Protein AF-J0ZR37-F1 (afdb_monomer)

Sequence (162 aa):
MAHTTKQKLYTYPMRGLSIIAIFLIVAPPIQTIIATYLTHQWVGGSNALIEFFDVYSNVAWPRILPGYSYYMPSVFLSGIVCSLGPSRGSGLTLTSAIIRTILVSFCVEFFYIWLSQPYMKTINAHNYLESLSFYLVQWIFAAFICWFVAKKFGLNQKIKVS

Mean predicted aligned error: 9.25 Å

Organism: NCBI:txid1094558

Solvent-accessible surface area (backbone atoms only — not comparable to full-atom values): 9161 Å² total; per-residue (Å²): 134,84,81,78,72,78,71,76,90,57,57,89,68,54,45,41,53,51,54,46,50,43,41,60,68,49,28,22,45,45,36,32,41,48,56,45,60,74,70,51,82,81,77,92,61,102,44,70,68,58,56,51,52,49,48,38,65,73,55,24,55,76,38,26,70,62,24,37,73,71,46,40,60,29,48,50,50,28,46,52,54,30,66,36,87,98,32,43,76,42,34,70,38,55,68,51,36,44,55,43,36,42,51,41,28,50,54,45,51,53,48,51,54,61,72,41,46,91,78,47,97,75,78,43,77,65,61,48,52,51,50,53,51,52,53,51,51,40,40,52,53,27,43,51,52,39,48,54,55,39,48,75,74,54,57,67,64,84,80,80,87,125

Secondary structure (DSSP, 8-state):
--------S--TTHHHHHHHHHHHHHHHHHHHHHHHHHH------S-HHHHHHHHIIIIIHHHHHHHHHHHHHHHHHHHHHHHSTTTTTGGGSHHHHHHHHHHHHHHHHHHHHHHHGGG-TT--HHHHHHHHHHHHHHHHHHHHHHHHHHHHTTTTS-----

pLDDT: mean 76.48, std 13.22, range [35.38, 91.69]

Nearest PDB structures (foldseek):
  8scx-assembly1_B  TM=4.078E-01  e=7.020E+00  Saccharomyces cerevisiae
  7q83-assembly2_D  TM=2.981E-01  e=9.019E+00  Saccharomyces cerevisiae S288C
  8x61-assembly1_D  TM=2.464E-01  e=6.040E+00  Escherichia coli K-12

Radius of gyration: 18.89 Å; Cα contacts (8 Å, |Δi|>4): 117; chains: 1; bounding box: 65×27×56 Å

Structure (mmCIF, N/CA/C/O backbone):
data_AF-J0ZR37-F1
#
_entry.id   AF-J0ZR37-F1
#
loop_
_atom_site.group_PDB
_atom_site.id
_atom_site.type_symbol
_atom_site.label_atom_id
_atom_site.label_alt_id
_atom_site.label_comp_id
_atom_site.label_asym_id
_atom_site.label_entity_id
_atom_site.label_seq_id
_atom_site.pdbx_PDB_ins_code
_atom_site.Cartn_x
_atom_site.Cartn_y
_atom_site.Cartn_z
_atom_site.occupancy
_atom_site.B_iso_or_equiv
_atom_site.auth_seq_id
_atom_site.auth_comp_id
_atom_site.auth_asym_id
_atom_site.auth_atom_id
_atom_site.pdbx_PDB_model_num
AT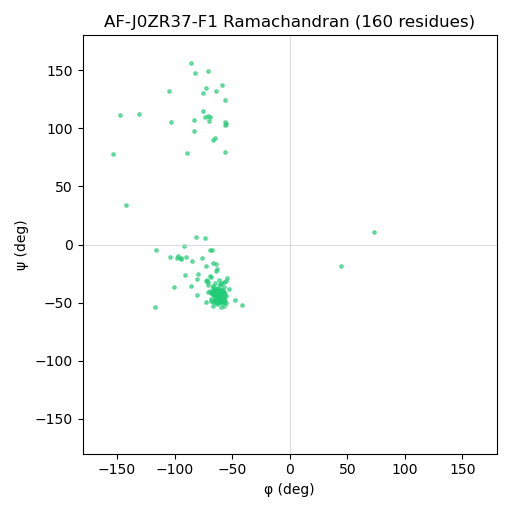OM 1 N N . MET A 1 1 ? -43.995 16.182 15.220 1.00 36.62 1 MET A N 1
ATOM 2 C CA . MET A 1 1 ? -42.649 16.357 14.632 1.00 36.62 1 MET A CA 1
ATOM 3 C C . MET A 1 1 ? -41.842 15.105 14.919 1.00 36.62 1 MET A C 1
ATOM 5 O O . MET A 1 1 ? -41.447 14.890 16.057 1.00 36.62 1 MET A O 1
ATOM 9 N N . ALA A 1 2 ? -41.697 14.227 13.927 1.00 35.38 2 ALA A N 1
ATOM 10 C CA . ALA A 1 2 ? -40.932 12.998 14.077 1.00 35.38 2 ALA A CA 1
ATOM 11 C C . ALA A 1 2 ? -39.437 13.342 14.103 1.00 35.38 2 ALA A C 1
ATOM 13 O O . ALA A 1 2 ? -38.868 13.746 13.091 1.00 35.38 2 ALA A O 1
ATOM 14 N N . HIS A 1 3 ? -38.804 13.203 15.267 1.00 37.09 3 HIS A N 1
ATOM 15 C CA . HIS A 1 3 ? -37.354 13.117 15.360 1.00 37.09 3 HIS A CA 1
ATOM 16 C C . HIS A 1 3 ? -36.925 11.826 14.649 1.00 37.09 3 HIS A C 1
ATOM 18 O O . HIS A 1 3 ? -36.877 10.758 15.249 1.00 37.09 3 HIS A O 1
ATOM 24 N N . THR A 1 4 ? -36.625 11.901 13.352 1.00 39.91 4 THR A N 1
ATOM 25 C CA . THR A 1 4 ? -35.846 10.864 12.672 1.00 39.91 4 THR A CA 1
ATOM 26 C C . THR A 1 4 ? -34.440 10.899 13.251 1.00 39.91 4 THR A C 1
ATOM 28 O O . THR A 1 4 ? -33.568 11.642 12.794 1.00 39.91 4 THR A O 1
ATOM 31 N N . THR A 1 5 ? -34.233 10.127 14.311 1.00 44.06 5 THR A N 1
ATOM 32 C CA . THR A 1 5 ? -32.921 9.790 14.850 1.00 44.06 5 THR A CA 1
ATOM 33 C C . THR A 1 5 ? -32.137 9.161 13.703 1.00 44.06 5 THR A C 1
ATOM 35 O O . THR A 1 5 ? -32.408 8.024 13.326 1.00 44.06 5 THR A O 1
ATOM 38 N N . LYS A 1 6 ? -31.216 9.912 13.079 1.00 45.69 6 LYS A N 1
ATOM 39 C CA . LYS A 1 6 ? -30.306 9.367 12.062 1.00 45.69 6 LYS A CA 1
ATOM 40 C C . LYS A 1 6 ? -29.575 8.188 12.695 1.00 45.69 6 LYS A C 1
ATOM 42 O O . LYS A 1 6 ? -28.708 8.369 13.550 1.00 45.69 6 LYS A O 1
ATOM 47 N N . GLN A 1 7 ? -29.999 6.991 12.316 1.00 44.59 7 GLN A N 1
ATOM 48 C CA . GLN A 1 7 ? -29.491 5.727 12.812 1.00 44.59 7 GLN A CA 1
ATOM 49 C C . GLN A 1 7 ? -27.976 5.706 12.570 1.00 44.59 7 GLN A C 1
ATOM 51 O O . GLN A 1 7 ? -27.515 5.962 11.456 1.00 44.59 7 GLN A O 1
ATOM 56 N N . LYS A 1 8 ? -27.189 5.492 13.633 1.00 50.75 8 LYS A N 1
ATOM 57 C CA . LYS A 1 8 ? -25.727 5.356 13.553 1.00 50.75 8 LYS A CA 1
ATOM 58 C C . LYS A 1 8 ? -25.426 4.212 12.574 1.00 50.75 8 LYS A C 1
ATOM 60 O O . LYS A 1 8 ? -25.623 3.059 12.934 1.00 50.75 8 LYS A O 1
ATOM 65 N N . LEU A 1 9 ? -24.969 4.524 11.356 1.00 53.38 9 LEU A N 1
ATOM 66 C CA . LEU A 1 9 ? -24.836 3.526 10.283 1.00 53.38 9 LEU A CA 1
ATOM 67 C C . LEU A 1 9 ? -23.830 2.400 10.593 1.00 53.38 9 LEU A C 1
ATOM 69 O O . LEU A 1 9 ? -23.949 1.330 10.014 1.00 53.38 9 LEU A O 1
ATOM 73 N N . TYR A 1 10 ? -22.883 2.598 11.519 1.00 53.72 10 TYR A N 1
ATOM 74 C CA . TYR A 1 10 ? -21.965 1.542 11.961 1.00 53.72 10 TYR A CA 1
ATOM 75 C C . TYR A 1 10 ? -21.586 1.716 13.440 1.00 53.72 10 TYR A C 1
ATOM 77 O O . TYR A 1 10 ? -20.878 2.661 13.805 1.00 53.72 10 TYR A O 1
ATOM 85 N N . THR A 1 11 ? -22.045 0.803 14.300 1.00 59.62 11 THR A N 1
ATOM 86 C CA . THR A 1 11 ? -21.602 0.686 15.702 1.00 59.62 11 THR A CA 1
ATOM 87 C C . THR A 1 11 ? -20.167 0.142 15.748 1.00 59.62 11 THR A C 1
ATOM 89 O O . THR A 1 11 ? -19.747 -0.604 14.861 1.00 59.62 11 THR A O 1
ATOM 92 N N . TYR A 1 12 ? -19.378 0.513 16.759 1.00 56.00 12 TYR A N 1
ATOM 93 C CA . TYR A 1 12 ? -18.106 -0.173 17.027 1.00 56.00 12 TYR A CA 1
ATOM 94 C C . TYR A 1 12 ? -18.380 -1.666 17.298 1.00 56.00 12 TYR A C 1
ATOM 96 O O . TYR A 1 12 ? -19.354 -1.938 18.001 1.00 56.00 12 TYR A O 1
ATOM 104 N N . PRO A 1 13 ? -17.595 -2.637 16.778 1.00 61.75 13 PRO A N 1
ATOM 105 C CA . PRO A 1 13 ? -16.347 -2.553 15.994 1.00 61.75 13 PRO A CA 1
ATOM 106 C C . PRO A 1 13 ? -16.511 -2.525 14.461 1.00 61.75 13 PRO A C 1
ATOM 108 O O . PRO A 1 13 ? -15.520 -2.386 13.741 1.00 61.75 13 PRO A O 1
ATOM 111 N N . MET A 1 14 ? -17.740 -2.608 13.943 1.00 67.75 14 MET A N 1
ATOM 112 C CA . MET A 1 14 ? -18.020 -2.759 12.506 1.00 67.75 14 MET A CA 1
ATOM 113 C C . MET A 1 14 ? -17.424 -1.639 11.651 1.00 67.75 14 MET A C 1
ATOM 115 O O . MET A 1 14 ? -16.973 -1.885 10.542 1.00 67.75 14 MET A O 1
ATOM 119 N N . ARG A 1 15 ? -17.336 -0.415 12.179 1.00 71.12 15 ARG A N 1
ATOM 120 C CA . ARG A 1 15 ? -16.739 0.715 11.454 1.00 71.12 15 ARG A CA 1
ATOM 121 C C . ARG A 1 15 ? -15.256 0.520 11.122 1.00 71.12 15 ARG A C 1
ATOM 123 O O . ARG A 1 15 ? -14.843 0.862 10.019 1.00 71.12 15 ARG A O 1
ATOM 130 N N . GLY A 1 16 ? -14.461 0.019 12.069 1.00 70.56 16 GLY A N 1
ATOM 131 C CA . GLY A 1 16 ? -13.029 -0.208 11.850 1.00 7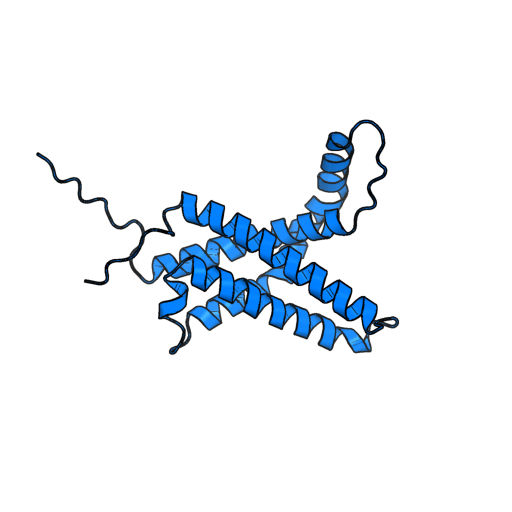0.56 16 GLY A CA 1
ATOM 132 C C . GLY A 1 16 ? -12.809 -1.287 10.791 1.00 70.56 16 GLY A C 1
ATOM 133 O O . GLY A 1 16 ? -12.018 -1.097 9.871 1.00 70.56 16 GLY A O 1
ATOM 134 N N . LEU A 1 17 ? -13.603 -2.360 10.865 1.00 74.88 17 LEU A N 1
ATOM 135 C CA . LEU A 1 17 ? -13.635 -3.420 9.857 1.00 74.88 17 LEU A CA 1
ATOM 136 C C . LEU A 1 17 ? -14.038 -2.888 8.477 1.00 74.88 17 LEU A C 1
ATOM 138 O O . LEU A 1 17 ? -13.379 -3.220 7.499 1.00 74.88 17 LEU A O 1
ATOM 142 N N . SER A 1 18 ? -15.041 -2.008 8.389 1.00 77.50 18 SER A N 1
ATOM 143 C CA . SER A 1 18 ? -15.443 -1.388 7.119 1.00 77.50 18 SER A CA 1
ATOM 144 C C . SER A 1 18 ? -14.335 -0.532 6.503 1.00 77.50 18 SER A C 1
ATOM 146 O O . SER A 1 18 ? -14.146 -0.562 5.291 1.00 77.50 18 SER A O 1
ATOM 148 N N . ILE A 1 19 ? -13.580 0.220 7.312 1.00 78.06 19 ILE A N 1
ATOM 149 C CA . ILE A 1 19 ? -12.443 1.009 6.811 1.00 78.06 19 ILE A CA 1
ATOM 150 C C . ILE A 1 19 ? -11.355 0.072 6.274 1.00 78.06 19 ILE A C 1
ATOM 152 O O . ILE A 1 19 ? -10.895 0.264 5.153 1.00 78.06 19 ILE A O 1
ATOM 156 N N . ILE A 1 20 ? -10.990 -0.969 7.027 1.00 78.50 20 ILE A N 1
ATOM 157 C CA . ILE A 1 20 ? -9.986 -1.955 6.596 1.00 78.50 20 ILE A CA 1
ATOM 158 C C . ILE A 1 20 ? -10.441 -2.675 5.319 1.00 78.50 20 ILE A C 1
ATOM 160 O O . ILE A 1 20 ? -9.650 -2.825 4.394 1.00 78.50 20 ILE A O 1
ATOM 164 N N . ALA A 1 21 ? -11.715 -3.063 5.229 1.00 82.69 21 ALA A N 1
ATOM 165 C CA . ALA A 1 21 ? -12.279 -3.703 4.044 1.00 82.69 21 ALA A CA 1
ATOM 166 C C . ALA A 1 21 ? -12.189 -2.804 2.802 1.00 82.69 21 ALA A C 1
ATOM 168 O O . ALA A 1 21 ? -11.826 -3.282 1.731 1.00 82.69 21 ALA A O 1
ATOM 169 N N . ILE A 1 22 ? -12.444 -1.496 2.944 1.00 86.25 22 ILE A N 1
ATOM 170 C CA . ILE A 1 22 ? -12.247 -0.538 1.847 1.00 86.25 22 ILE A CA 1
ATOM 171 C C . ILE A 1 22 ? -10.787 -0.535 1.408 1.00 86.25 22 ILE A C 1
ATOM 173 O O . ILE A 1 22 ? -10.527 -0.662 0.218 1.00 86.25 22 ILE A O 1
ATOM 177 N N . PHE A 1 23 ? -9.835 -0.445 2.336 1.00 84.38 23 PHE A N 1
ATOM 178 C CA . PHE A 1 23 ? -8.420 -0.487 1.967 1.00 84.38 23 PHE A CA 1
ATOM 179 C C . PHE A 1 23 ? -8.031 -1.809 1.294 1.00 84.38 23 PHE A C 1
ATOM 181 O O . PHE A 1 23 ? -7.296 -1.778 0.314 1.00 84.38 23 PHE A O 1
ATOM 188 N N . LEU A 1 24 ? -8.552 -2.951 1.756 1.00 84.94 24 LEU A N 1
ATOM 189 C CA . LEU A 1 24 ? -8.244 -4.264 1.179 1.00 84.94 24 LEU A CA 1
ATOM 190 C C . LEU A 1 24 ? -8.738 -4.395 -0.261 1.00 84.94 24 LEU A C 1
ATOM 192 O O . LEU A 1 24 ? -8.051 -4.989 -1.081 1.00 84.94 24 LEU A O 1
ATOM 196 N N . ILE A 1 25 ? -9.914 -3.847 -0.563 1.00 87.19 25 ILE A N 1
ATOM 197 C CA . ILE A 1 25 ? -10.543 -3.957 -1.885 1.00 87.19 25 ILE A CA 1
ATOM 198 C C . ILE A 1 25 ? -10.035 -2.863 -2.835 1.00 87.19 25 ILE A C 1
ATOM 200 O O . ILE A 1 25 ? -9.910 -3.074 -4.036 1.00 87.19 25 ILE A O 1
ATOM 204 N N . VAL A 1 26 ? -9.767 -1.665 -2.318 1.00 88.94 26 VAL A N 1
ATOM 205 C CA . VAL A 1 26 ? -9.545 -0.474 -3.148 1.00 88.94 26 VAL A CA 1
ATOM 206 C C . VAL A 1 26 ? -8.061 -0.157 -3.312 1.00 88.94 26 VAL A C 1
ATOM 208 O O . VAL A 1 26 ? -7.660 0.260 -4.395 1.00 88.94 26 VAL A O 1
ATOM 211 N N . ALA A 1 27 ? -7.221 -0.364 -2.294 1.00 86.56 27 ALA A N 1
ATOM 212 C CA . ALA A 1 27 ? -5.817 0.038 -2.377 1.00 86.56 27 ALA A CA 1
ATOM 213 C C . ALA A 1 27 ? -5.001 -0.793 -3.390 1.00 86.56 27 ALA A C 1
ATOM 215 O O . ALA A 1 27 ? -4.361 -0.165 -4.235 1.00 86.56 27 ALA A O 1
ATOM 216 N N . PRO A 1 28 ? -5.047 -2.145 -3.402 1.00 87.19 28 PRO A N 1
ATOM 217 C CA . PRO A 1 28 ? -4.255 -2.945 -4.341 1.00 87.19 28 PRO A CA 1
ATOM 218 C C . PRO A 1 28 ? -4.453 -2.609 -5.831 1.00 87.19 28 PRO A C 1
ATOM 220 O O . PRO A 1 28 ? -3.450 -2.350 -6.497 1.00 87.19 28 PRO A O 1
ATOM 223 N N . PRO A 1 29 ? -5.687 -2.526 -6.382 1.00 87.94 29 PRO A N 1
ATOM 224 C CA . PRO A 1 29 ? -5.863 -2.186 -7.795 1.00 87.94 29 PRO A CA 1
ATOM 225 C C . PRO A 1 29 ? -5.343 -0.783 -8.116 1.00 87.94 29 PRO A C 1
ATOM 227 O O . PRO A 1 29 ? -4.745 -0.569 -9.167 1.00 87.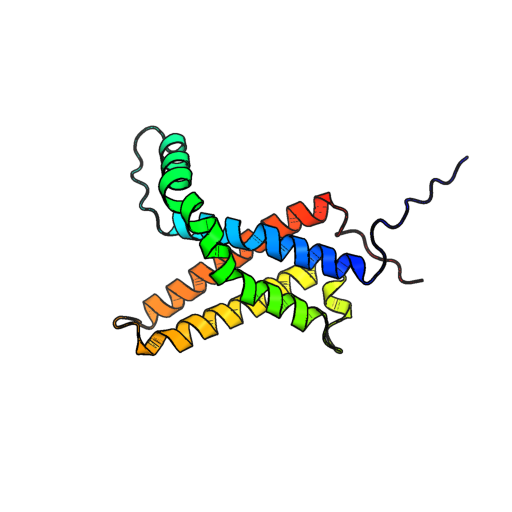94 29 PRO A O 1
ATOM 230 N N . ILE A 1 30 ? -5.527 0.175 -7.205 1.00 89.06 30 ILE A N 1
ATOM 231 C CA . ILE A 1 30 ? -5.036 1.543 -7.390 1.00 89.06 30 ILE A CA 1
ATOM 232 C C . ILE A 1 30 ? -3.514 1.575 -7.412 1.00 89.06 30 ILE A C 1
ATOM 234 O O . ILE A 1 30 ? -2.938 2.246 -8.263 1.00 89.06 30 ILE A O 1
ATOM 238 N N . GLN A 1 31 ? -2.861 0.844 -6.511 1.00 88.88 31 GLN A N 1
ATOM 239 C CA . GLN A 1 31 ? -1.405 0.775 -6.478 1.00 88.88 31 GLN A CA 1
ATOM 240 C C . GLN A 1 31 ? -0.852 0.184 -7.770 1.00 88.88 31 GLN A C 1
ATOM 242 O O . GLN A 1 31 ? 0.034 0.784 -8.370 1.00 88.88 31 GLN A O 1
ATOM 247 N N . THR A 1 32 ? -1.438 -0.909 -8.265 1.00 87.19 32 THR A N 1
ATOM 248 C CA . THR A 1 32 ? -1.062 -1.492 -9.560 1.00 87.19 32 THR A CA 1
ATOM 249 C C . THR A 1 32 ? -1.195 -0.489 -10.704 1.00 87.19 32 THR A C 1
ATOM 251 O O . THR A 1 32 ? -0.297 -0.382 -11.541 1.00 87.19 32 THR A O 1
ATOM 254 N N . ILE A 1 33 ? -2.299 0.259 -10.741 1.00 87.88 33 ILE A N 1
ATOM 255 C CA . ILE A 1 33 ? -2.548 1.267 -11.773 1.00 87.88 33 ILE A CA 1
ATOM 256 C C . ILE A 1 33 ? -1.498 2.382 -11.696 1.00 87.88 33 ILE A C 1
ATOM 258 O O . ILE A 1 33 ? -0.858 2.695 -12.698 1.00 87.88 33 ILE A O 1
ATOM 262 N N . ILE A 1 34 ? -1.277 2.953 -10.510 1.00 88.31 34 ILE A N 1
ATOM 263 C CA . ILE A 1 34 ? -0.315 4.043 -10.317 1.00 88.31 34 ILE A CA 1
ATOM 264 C C . ILE A 1 34 ? 1.102 3.571 -10.634 1.00 88.31 34 ILE A C 1
ATOM 266 O O . ILE A 1 34 ? 1.809 4.257 -11.362 1.00 88.31 34 ILE A O 1
ATOM 270 N N . ALA A 1 35 ? 1.511 2.400 -10.143 1.00 86.06 35 ALA A N 1
ATOM 271 C CA . ALA A 1 35 ? 2.823 1.827 -10.429 1.00 86.06 35 ALA A CA 1
ATOM 272 C C . ALA A 1 35 ? 3.044 1.646 -11.938 1.00 86.06 35 ALA A C 1
ATOM 274 O O . ALA A 1 35 ? 4.114 1.965 -12.454 1.00 86.06 35 ALA A O 1
ATOM 275 N N . THR A 1 36 ? 2.012 1.197 -12.655 1.00 86.25 36 THR A N 1
ATOM 276 C CA . THR A 1 36 ? 2.065 1.040 -14.112 1.00 86.25 36 THR A CA 1
ATOM 277 C C . THR A 1 36 ? 2.240 2.387 -14.812 1.00 86.25 36 THR A C 1
ATOM 279 O O . THR A 1 36 ? 3.130 2.524 -15.641 1.00 86.25 36 THR A O 1
ATOM 282 N N . TYR A 1 37 ? 1.462 3.410 -14.452 1.00 86.56 37 TYR A N 1
ATOM 283 C CA . TYR A 1 37 ? 1.560 4.721 -15.107 1.00 86.56 37 TYR A CA 1
ATOM 284 C C . TYR A 1 37 ? 2.804 5.523 -14.736 1.00 86.56 37 TYR A C 1
ATOM 286 O O . TYR A 1 37 ? 3.305 6.283 -15.558 1.00 86.56 37 TYR A O 1
ATOM 294 N N . LEU A 1 38 ? 3.306 5.357 -13.514 1.00 83.62 38 LEU A N 1
ATOM 295 C CA . LEU A 1 38 ? 4.538 5.994 -13.058 1.00 83.62 38 LEU A CA 1
ATOM 296 C C . LEU A 1 38 ? 5.782 5.436 -13.756 1.00 83.62 38 LEU A C 1
ATOM 298 O O . LEU A 1 38 ? 6.776 6.143 -13.882 1.00 83.62 38 LEU A O 1
ATOM 302 N N . THR A 1 39 ? 5.722 4.183 -14.209 1.00 82.12 39 THR A N 1
ATOM 303 C CA . THR A 1 39 ? 6.813 3.525 -14.941 1.00 82.12 39 THR A CA 1
ATOM 304 C C . THR A 1 39 ? 6.636 3.577 -16.460 1.00 82.12 39 THR A C 1
ATOM 306 O O . THR A 1 39 ? 7.568 3.245 -17.192 1.00 82.12 39 THR A O 1
ATOM 309 N N . HIS A 1 40 ? 5.467 4.006 -16.946 1.00 82.88 40 HIS A N 1
ATOM 310 C CA . HIS A 1 40 ? 5.178 4.119 -18.373 1.00 82.88 40 HIS A CA 1
ATOM 311 C C . HIS A 1 40 ? 5.868 5.341 -18.989 1.00 82.88 40 HIS A C 1
ATOM 313 O O . HIS A 1 40 ? 5.752 6.460 -18.486 1.00 82.88 40 HIS A O 1
ATOM 319 N N . GLN A 1 41 ? 6.566 5.132 -20.106 1.00 81.38 41 GLN A N 1
ATOM 320 C CA . GLN A 1 41 ? 7.142 6.219 -20.892 1.00 81.38 41 GLN A CA 1
ATOM 321 C C . GLN A 1 41 ? 6.072 6.796 -21.816 1.00 81.38 41 GLN A C 1
ATOM 323 O O . GLN A 1 41 ? 5.708 6.179 -22.812 1.00 81.38 41 GLN A O 1
ATOM 328 N N . TRP A 1 42 ? 5.590 7.990 -21.482 1.00 79.88 42 TRP A N 1
ATOM 329 C CA . TRP A 1 42 ? 4.571 8.683 -22.261 1.00 79.88 42 TRP A CA 1
ATOM 330 C C . TRP A 1 42 ? 5.146 9.184 -23.583 1.00 79.88 42 TRP A C 1
ATOM 332 O O . TRP A 1 42 ? 5.953 10.120 -23.615 1.00 79.88 42 TRP A O 1
ATOM 342 N N . VAL A 1 43 ? 4.716 8.575 -24.684 1.00 71.50 43 VAL A N 1
ATOM 343 C CA . VAL A 1 43 ? 5.115 8.983 -26.032 1.00 71.50 43 VAL A CA 1
ATOM 344 C C . VAL A 1 43 ? 4.102 10.028 -26.482 1.00 71.50 43 VAL A C 1
ATOM 346 O O . VAL A 1 43 ? 3.148 9.715 -27.180 1.00 71.50 43 VAL A O 1
ATOM 349 N N . GLY A 1 44 ? 4.267 11.266 -26.004 1.00 63.78 44 GLY A N 1
ATOM 350 C CA . GLY A 1 44 ? 3.308 12.369 -26.159 1.00 63.78 44 GLY A CA 1
ATOM 351 C C . GLY A 1 44 ? 2.931 12.702 -27.610 1.00 63.78 44 GLY A C 1
ATOM 352 O O . GLY A 1 44 ? 3.412 13.683 -28.173 1.00 63.78 44 GLY A O 1
ATOM 353 N N . GLY A 1 45 ? 2.032 11.913 -28.198 1.00 58.19 45 GLY A N 1
ATOM 354 C CA . GLY A 1 45 ? 1.564 12.025 -29.573 1.00 58.19 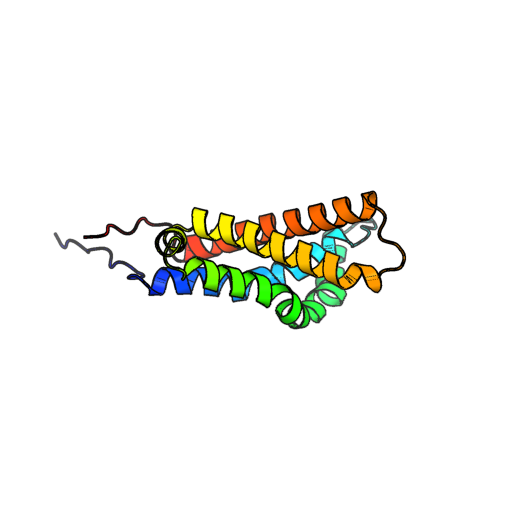45 GLY A CA 1
ATOM 355 C C . GLY A 1 45 ? 0.041 11.986 -29.644 1.00 58.19 45 GLY A C 1
ATOM 356 O O . GLY A 1 45 ? -0.576 10.966 -29.376 1.00 58.19 45 GLY A O 1
ATOM 357 N N . SER A 1 46 ? -0.555 13.116 -30.030 1.00 55.09 46 SER A N 1
ATOM 358 C CA . SER A 1 46 ? -1.946 13.391 -30.454 1.00 55.09 46 SER A CA 1
ATOM 359 C C . SER A 1 46 ? -3.166 12.820 -29.695 1.00 55.09 46 SER A C 1
ATOM 361 O O . SER A 1 46 ? -4.222 13.418 -29.843 1.00 55.09 46 S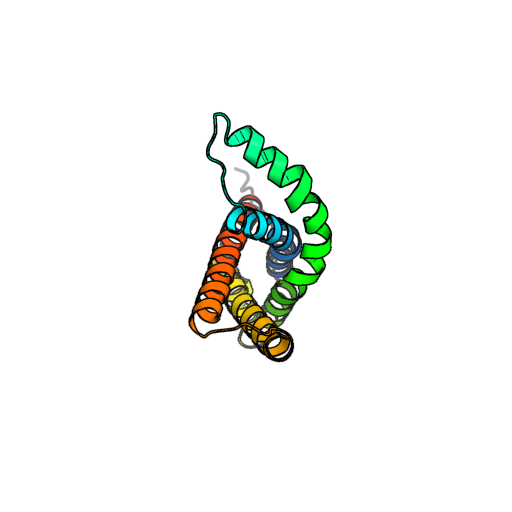ER A O 1
ATOM 363 N N . ASN A 1 47 ? -3.093 11.778 -28.856 1.00 73.19 47 ASN A N 1
ATOM 364 C CA . ASN A 1 47 ? -4.226 11.297 -28.051 1.00 73.19 47 ASN A CA 1
ATOM 365 C C . ASN A 1 47 ? -3.782 10.587 -26.756 1.00 73.19 47 ASN A C 1
ATOM 367 O O . ASN A 1 47 ? -3.874 9.366 -26.633 1.00 73.19 47 ASN A O 1
ATOM 371 N N . ALA A 1 48 ? -3.394 11.370 -25.746 1.00 77.75 48 ALA A N 1
ATOM 372 C CA . ALA A 1 48 ? -3.037 10.873 -24.408 1.00 77.75 48 ALA A CA 1
ATOM 373 C C . ALA A 1 48 ? -4.134 10.000 -23.759 1.00 77.75 48 ALA A C 1
ATOM 375 O O . ALA A 1 48 ? -3.839 9.103 -22.977 1.00 77.75 48 ALA A O 1
ATOM 376 N N . LEU A 1 49 ? -5.407 10.232 -24.104 1.00 80.12 49 LEU A N 1
ATOM 377 C CA . LEU A 1 49 ? -6.523 9.401 -23.641 1.00 80.12 49 LEU A CA 1
ATOM 378 C C . LEU A 1 49 ? -6.474 7.980 -24.215 1.00 80.12 49 LEU A C 1
ATOM 380 O O . LEU A 1 49 ? -6.755 7.029 -23.492 1.00 80.12 49 LEU A O 1
ATOM 384 N N . ILE A 1 50 ? -6.117 7.826 -25.492 1.00 84.12 50 ILE A N 1
ATOM 385 C CA . ILE A 1 50 ? -6.019 6.506 -26.130 1.00 84.12 50 ILE A CA 1
ATOM 386 C C . ILE A 1 50 ? -4.850 5.739 -25.516 1.00 84.12 50 ILE A C 1
ATOM 388 O O . ILE A 1 50 ? -5.032 4.602 -25.093 1.00 84.12 50 ILE A O 1
ATOM 392 N N . GLU A 1 51 ? -3.692 6.389 -25.383 1.00 84.94 51 GLU A N 1
ATOM 393 C CA . GLU A 1 51 ? -2.518 5.805 -24.726 1.00 84.94 51 GLU A CA 1
ATOM 394 C C . GLU A 1 51 ? -2.835 5.387 -23.281 1.00 84.94 51 GLU A C 1
ATOM 396 O O . GLU A 1 51 ? -2.495 4.283 -22.862 1.00 84.94 51 GLU A O 1
ATOM 401 N N . PHE A 1 52 ? -3.579 6.211 -22.536 1.00 86.69 52 PHE A N 1
ATOM 402 C CA . PHE A 1 52 ? -4.011 5.873 -21.182 1.00 86.69 52 PHE A CA 1
ATOM 403 C C . PHE A 1 52 ? -4.827 4.572 -21.136 1.00 86.69 52 PHE A C 1
ATOM 405 O O . PHE A 1 52 ? -4.537 3.700 -20.312 1.00 86.69 52 PHE A O 1
ATOM 412 N N . PHE A 1 53 ? -5.840 4.427 -21.997 1.00 88.19 53 PHE A N 1
ATOM 413 C CA . PHE A 1 53 ? -6.687 3.228 -22.022 1.00 88.19 53 PHE A CA 1
ATOM 414 C C . PHE A 1 53 ? -5.960 1.993 -22.565 1.00 88.19 53 PHE A C 1
ATOM 416 O O . PHE A 1 53 ? -6.213 0.880 -22.094 1.00 88.19 53 PHE A O 1
ATOM 423 N N . ASP A 1 54 ? -5.035 2.174 -23.503 1.00 88.25 54 ASP A N 1
ATOM 424 C CA . ASP A 1 54 ? -4.211 1.090 -24.033 1.00 88.25 54 ASP A CA 1
ATOM 425 C C . ASP A 1 54 ? -3.289 0.518 -22.944 1.00 88.25 54 ASP A C 1
ATOM 427 O O . ASP A 1 54 ? -3.314 -0.680 -22.654 1.00 88.25 54 ASP A O 1
ATOM 431 N N . VAL A 1 55 ? -2.586 1.392 -22.216 1.00 88.56 55 VAL A N 1
ATOM 432 C CA . VAL A 1 55 ? -1.760 1.007 -21.060 1.00 88.56 55 VAL A CA 1
ATOM 433 C C . VAL A 1 55 ? -2.610 0.370 -19.957 1.00 88.56 55 VAL A C 1
ATOM 435 O O . VAL A 1 55 ? -2.205 -0.629 -19.355 1.00 88.56 55 VAL A O 1
ATOM 438 N N . TYR A 1 56 ? -3.812 0.898 -19.699 1.00 88.56 56 TYR A N 1
ATOM 439 C CA . TYR A 1 56 ? -4.719 0.303 -18.719 1.00 88.56 56 TYR A CA 1
ATOM 440 C C . TYR A 1 56 ? -5.075 -1.140 -19.083 1.00 88.56 56 TYR A C 1
ATOM 442 O O . TYR A 1 56 ? -4.917 -2.041 -18.261 1.00 88.56 56 TYR A O 1
ATOM 450 N N . SER A 1 57 ? -5.559 -1.356 -20.306 1.00 89.06 57 SER A N 1
ATOM 451 C CA . SER A 1 57 ? -6.094 -2.647 -20.746 1.00 89.06 57 SER A CA 1
ATOM 452 C C . SER A 1 57 ? -5.009 -3.709 -20.918 1.00 89.06 57 SER A C 1
ATOM 454 O O . SER A 1 57 ? -5.199 -4.846 -20.484 1.00 89.06 57 SER A O 1
ATOM 456 N N . ASN A 1 58 ? -3.857 -3.333 -21.476 1.00 90.38 58 ASN A N 1
ATOM 457 C CA . ASN A 1 58 ? -2.799 -4.278 -21.820 1.00 90.38 58 ASN A CA 1
ATOM 458 C C . ASN A 1 58 ? -1.779 -4.491 -20.696 1.00 90.38 58 ASN A C 1
ATOM 460 O O . ASN A 1 58 ? -1.161 -5.553 -20.628 1.00 90.38 58 ASN A O 1
ATOM 464 N N . VAL A 1 59 ? -1.595 -3.511 -19.801 1.00 88.38 59 VAL A N 1
ATOM 465 C CA . VAL A 1 59 ? -0.537 -3.563 -18.776 1.00 88.38 59 VAL A CA 1
ATOM 466 C C . VAL A 1 59 ? -1.105 -3.581 -17.362 1.00 88.38 59 VAL A C 1
ATOM 468 O O . VAL A 1 59 ? -0.771 -4.480 -16.586 1.00 88.38 59 VAL A O 1
ATOM 471 N N . ALA A 1 60 ? -1.958 -2.617 -17.004 1.00 88.44 60 ALA A N 1
ATOM 472 C CA . ALA A 1 60 ? -2.441 -2.496 -15.628 1.00 88.44 60 ALA A CA 1
ATOM 473 C C . ALA A 1 60 ? -3.454 -3.595 -15.276 1.00 88.44 60 ALA A C 1
ATOM 475 O O . ALA A 1 60 ? -3.297 -4.274 -14.261 1.00 88.44 60 ALA A O 1
ATOM 476 N N . TRP A 1 61 ? -4.469 -3.803 -16.119 1.00 88.31 61 TRP A N 1
ATOM 477 C CA . TRP A 1 61 ? -5.584 -4.719 -15.869 1.00 88.31 61 TRP A CA 1
ATOM 478 C C . TRP A 1 61 ? -5.146 -6.165 -15.577 1.00 88.31 61 TRP A C 1
ATOM 480 O O . TRP A 1 61 ? -5.545 -6.694 -14.534 1.00 88.31 61 TRP A O 1
ATOM 490 N N . PRO A 1 62 ? -4.258 -6.798 -16.374 1.00 91.69 62 PRO A N 1
ATOM 491 C CA . PRO A 1 62 ? -3.791 -8.158 -16.091 1.00 91.69 62 PRO A CA 1
ATOM 492 C C . PRO A 1 62 ? -3.006 -8.272 -14.776 1.00 91.69 62 PRO A C 1
ATOM 494 O O . PRO A 1 62 ? -2.920 -9.350 -14.188 1.00 91.69 62 PRO A O 1
ATOM 497 N N . ARG A 1 63 ? -2.430 -7.161 -14.296 1.00 88.94 63 ARG A N 1
ATOM 498 C CA . ARG A 1 63 ? -1.624 -7.104 -13.070 1.00 88.94 63 ARG A CA 1
ATOM 499 C C . ARG A 1 63 ? -2.442 -6.804 -11.820 1.00 88.94 63 ARG A C 1
ATOM 501 O O . ARG A 1 63 ? -1.899 -6.953 -10.729 1.00 88.94 63 ARG A O 1
ATOM 508 N N . ILE A 1 64 ? -3.717 -6.419 -11.937 1.00 88.81 64 ILE A N 1
ATOM 509 C CA . ILE A 1 64 ? -4.546 -6.072 -10.770 1.00 88.81 64 ILE A CA 1
ATOM 510 C C . ILE A 1 64 ? -4.676 -7.267 -9.825 1.00 88.81 64 ILE A C 1
ATOM 512 O O . ILE A 1 64 ? -4.437 -7.129 -8.628 1.00 88.81 64 ILE A O 1
ATOM 516 N N . LEU A 1 65 ? -5.024 -8.446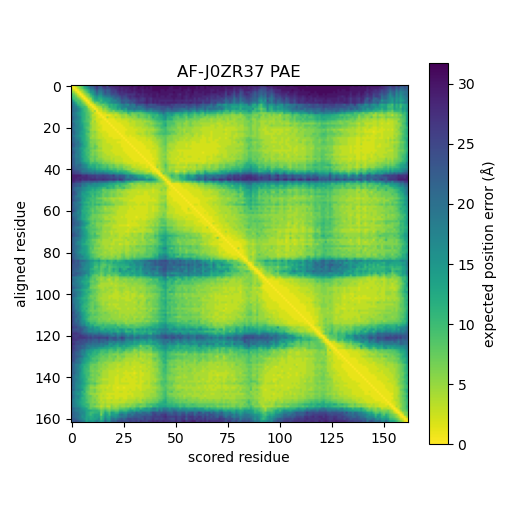 -10.351 1.00 87.81 65 LEU A N 1
ATOM 517 C CA . LEU A 1 65 ? -5.218 -9.640 -9.527 1.00 87.81 65 LEU A CA 1
ATOM 518 C C . LEU A 1 65 ? -3.908 -10.101 -8.849 1.00 87.81 65 LEU A C 1
ATOM 520 O O . LEU A 1 65 ? -3.921 -10.293 -7.633 1.00 87.81 65 LEU A O 1
ATOM 524 N N . PRO A 1 66 ? -2.758 -10.191 -9.552 1.00 86.50 66 PRO A N 1
ATOM 525 C CA . PRO A 1 66 ? -1.456 -10.369 -8.901 1.00 86.50 66 PRO A CA 1
ATOM 526 C C . PRO A 1 66 ? -1.120 -9.272 -7.881 1.00 86.50 66 PRO A C 1
ATOM 528 O O . PRO A 1 66 ? -0.560 -9.562 -6.825 1.00 86.50 66 PRO A O 1
ATOM 531 N N . GLY A 1 67 ? -1.506 -8.025 -8.161 1.00 82.38 67 GLY A N 1
ATOM 532 C CA . GLY A 1 67 ? -1.299 -6.870 -7.289 1.00 82.38 67 GLY A CA 1
ATOM 533 C C . GLY A 1 67 ? -1.938 -7.030 -5.913 1.00 82.38 67 GLY A C 1
ATOM 534 O O . GLY A 1 67 ? -1.349 -6.609 -4.919 1.00 82.38 67 GLY A O 1
ATOM 535 N N . TYR A 1 68 ? -3.076 -7.725 -5.812 1.00 84.50 68 TYR A N 1
ATOM 536 C CA . TYR A 1 68 ? -3.633 -8.097 -4.509 1.00 84.50 68 TYR A CA 1
ATOM 537 C C . TYR A 1 68 ? -2.647 -8.917 -3.682 1.00 84.50 68 TYR A C 1
ATOM 539 O O . TYR A 1 68 ? -2.466 -8.622 -2.510 1.00 84.50 68 TYR A O 1
ATOM 547 N N . SER A 1 69 ? -1.948 -9.887 -4.267 1.00 85.69 69 SER A N 1
ATOM 548 C CA . SER A 1 69 ? -1.001 -10.714 -3.503 1.00 85.69 69 SER A CA 1
ATOM 549 C C . SER A 1 69 ? 0.176 -9.901 -2.958 1.00 85.69 69 SER A C 1
ATOM 551 O O . SER A 1 69 ? 0.669 -10.187 -1.870 1.00 85.69 69 SER A O 1
ATOM 553 N N . TYR A 1 70 ? 0.601 -8.871 -3.693 1.00 82.06 70 TYR A N 1
ATOM 554 C CA . TYR A 1 70 ? 1.726 -8.021 -3.313 1.00 82.06 70 TYR A CA 1
ATOM 555 C C . TYR A 1 70 ? 1.344 -6.952 -2.274 1.00 82.06 70 TYR A C 1
ATOM 557 O O . TYR A 1 70 ? 2.054 -6.774 -1.288 1.00 82.06 70 TYR A O 1
ATOM 565 N N . TYR A 1 71 ? 0.194 -6.285 -2.437 1.00 82.19 71 TYR A N 1
ATOM 566 C CA . TYR A 1 71 ? -0.210 -5.149 -1.591 1.00 82.19 71 TYR A CA 1
ATOM 567 C C . TYR A 1 71 ? -1.173 -5.511 -0.448 1.00 82.19 71 TYR A C 1
ATOM 569 O O . TYR A 1 71 ? -1.420 -4.702 0.444 1.00 82.19 71 TYR A O 1
ATOM 577 N N . MET A 1 72 ? -1.746 -6.715 -0.429 1.00 82.44 72 MET A N 1
ATOM 578 C CA . MET A 1 72 ? -2.634 -7.156 0.655 1.00 82.44 72 MET A CA 1
ATOM 579 C C . MET A 1 72 ? -1.930 -7.326 2.015 1.00 82.44 72 MET A C 1
ATOM 581 O O . MET A 1 72 ? -2.547 -6.962 3.023 1.00 82.44 72 MET A O 1
ATOM 585 N N . PRO A 1 73 ? -0.669 -7.807 2.107 1.00 82.06 73 PRO A N 1
ATOM 586 C CA . PRO A 1 73 ? 0.033 -7.935 3.386 1.00 82.06 73 PRO A CA 1
ATOM 587 C C . PRO A 1 73 ? 0.147 -6.620 4.164 1.00 82.06 73 PRO A C 1
ATOM 589 O O . PRO A 1 73 ? -0.076 -6.606 5.375 1.00 82.06 73 PRO A O 1
ATOM 592 N N . SER A 1 74 ? 0.422 -5.500 3.491 1.00 82.25 74 SER A N 1
ATOM 593 C CA . SER A 1 74 ? 0.550 -4.195 4.147 1.00 82.25 74 SER A CA 1
ATOM 594 C C . SER A 1 74 ? -0.775 -3.702 4.736 1.00 82.25 74 SER A C 1
ATOM 596 O O . SER A 1 74 ? -0.828 -3.267 5.892 1.00 82.25 74 SER A O 1
ATOM 598 N N . VAL A 1 75 ? -1.873 -3.848 3.990 1.00 78.44 75 VAL A N 1
ATOM 599 C CA . VAL A 1 75 ? -3.218 -3.488 4.458 1.00 78.44 75 VAL A CA 1
ATOM 600 C C . VAL A 1 75 ? -3.660 -4.389 5.611 1.00 78.44 75 VAL A C 1
ATOM 602 O O . VAL A 1 75 ? -4.217 -3.909 6.603 1.00 78.44 75 VAL A O 1
ATOM 605 N N . PHE A 1 76 ? -3.387 -5.690 5.515 1.00 81.50 76 PHE A N 1
ATOM 606 C CA . PHE A 1 76 ? -3.718 -6.652 6.560 1.00 81.50 76 PHE A CA 1
ATOM 607 C C . PHE A 1 76 ? -2.966 -6.353 7.864 1.00 81.50 76 PHE A C 1
ATOM 609 O O . PHE A 1 76 ? -3.584 -6.260 8.929 1.00 81.50 76 PHE A O 1
ATOM 616 N N . LEU A 1 77 ? -1.655 -6.102 7.783 1.00 82.06 77 LEU A N 1
ATOM 617 C CA . LEU A 1 77 ? -0.841 -5.697 8.932 1.00 82.06 77 LEU A CA 1
ATOM 618 C C . LEU A 1 77 ? -1.321 -4.371 9.527 1.00 82.06 77 LEU A C 1
ATOM 620 O O . LEU A 1 77 ? -1.395 -4.242 10.750 1.00 82.06 77 LEU A O 1
ATOM 624 N N . SER A 1 78 ? -1.734 -3.409 8.695 1.00 79.00 78 SER A N 1
ATOM 625 C CA . SER A 1 78 ? -2.352 -2.171 9.181 1.00 79.00 78 SER A CA 1
ATOM 626 C C . SER A 1 78 ? -3.628 -2.454 9.980 1.00 79.00 78 SER A C 1
ATOM 628 O O . SER A 1 78 ? -3.863 -1.802 11.000 1.00 79.00 78 SER A O 1
ATOM 630 N N . GLY A 1 79 ? -4.443 -3.418 9.547 1.00 75.62 79 GLY A N 1
ATOM 631 C CA . GLY A 1 79 ? -5.628 -3.865 10.277 1.00 75.62 79 GLY A CA 1
ATOM 632 C C . GLY A 1 79 ? -5.288 -4.485 11.634 1.00 75.62 79 GLY A C 1
ATOM 633 O O . GLY A 1 79 ? -5.891 -4.113 12.644 1.00 75.62 79 GLY A O 1
ATOM 634 N N . ILE A 1 80 ? -4.272 -5.355 11.682 1.00 78.00 80 ILE A N 1
ATOM 635 C CA . ILE A 1 80 ? -3.774 -5.955 12.931 1.00 78.00 80 ILE A CA 1
ATOM 636 C C . ILE A 1 80 ? -3.293 -4.868 13.892 1.00 78.00 80 ILE A C 1
ATOM 638 O O . ILE A 1 80 ? -3.727 -4.844 15.044 1.00 78.00 80 ILE A O 1
ATOM 642 N N . VAL A 1 81 ? -2.460 -3.931 13.435 1.00 76.25 81 VAL A N 1
ATOM 643 C CA . VAL A 1 81 ? -1.937 -2.835 14.271 1.00 76.25 81 VAL A CA 1
ATOM 644 C C . VAL A 1 81 ? -3.073 -1.992 14.854 1.00 76.25 81 VAL A C 1
ATOM 646 O O . VAL A 1 81 ? -3.045 -1.644 16.035 1.00 76.25 81 VAL A O 1
ATOM 649 N N . CYS A 1 82 ? -4.117 -1.719 14.068 1.00 70.44 82 CYS A N 1
ATOM 650 C CA . CYS A 1 82 ? -5.317 -1.024 14.536 1.00 70.44 82 CYS A CA 1
ATOM 651 C C . CYS A 1 82 ? -6.139 -1.825 15.566 1.00 70.44 82 CYS A C 1
ATOM 653 O O . CYS A 1 82 ? -6.962 -1.235 16.260 1.00 70.44 82 CYS A O 1
ATOM 655 N N . SER A 1 83 ? -5.919 -3.137 15.705 1.00 69.12 83 SER A N 1
ATOM 656 C CA . SER A 1 83 ? -6.617 -4.011 16.663 1.00 69.12 83 SER A CA 1
ATOM 657 C C . SER A 1 83 ? -5.883 -4.200 18.005 1.00 69.12 83 SER A C 1
ATOM 659 O O . SER A 1 83 ? -6.475 -4.704 18.966 1.00 69.12 83 SER A O 1
ATOM 661 N N . LEU A 1 84 ? -4.617 -3.774 18.112 1.00 73.12 84 LEU A N 1
ATOM 662 C CA . LEU A 1 84 ? -3.781 -3.951 19.308 1.00 73.12 84 LEU A CA 1
ATOM 663 C C . LEU A 1 84 ? -4.044 -2.887 20.390 1.00 73.12 84 LEU A C 1
ATOM 665 O O . LEU A 1 84 ? -4.350 -1.733 20.093 1.00 73.12 84 LEU A O 1
ATOM 669 N N . GLY A 1 8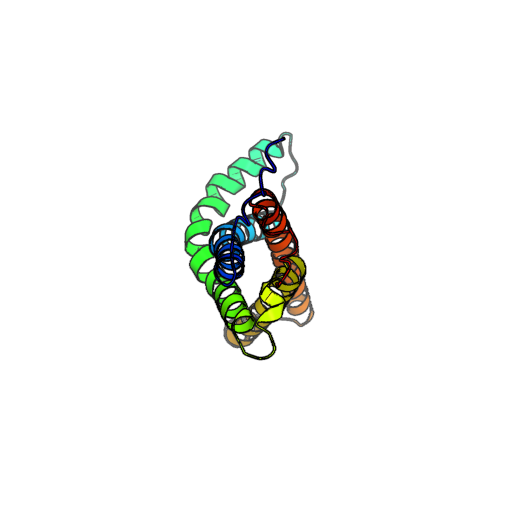5 ? -3.892 -3.280 21.661 1.00 54.75 85 GLY A N 1
ATOM 670 C CA . GLY A 1 85 ? -4.298 -2.552 22.879 1.00 54.75 85 GLY A CA 1
ATOM 671 C C . GLY A 1 85 ? -4.053 -1.033 22.924 1.00 54.75 85 GLY A C 1
ATOM 672 O O . GLY A 1 85 ? -5.019 -0.309 23.159 1.00 54.75 85 GLY A O 1
ATOM 673 N N . PRO A 1 86 ? -2.843 -0.505 22.647 1.00 65.56 86 PRO A N 1
ATOM 674 C CA . PRO A 1 86 ? -2.603 0.944 22.674 1.00 65.56 86 PRO A CA 1
ATOM 675 C C . PRO A 1 86 ? -3.155 1.686 21.441 1.00 65.56 86 PRO A C 1
ATOM 677 O O . PRO A 1 86 ? -3.211 2.911 21.425 1.00 65.56 86 PRO A O 1
ATOM 680 N N . SER A 1 87 ? -3.560 0.963 20.390 1.00 59.28 87 SER A N 1
ATOM 681 C CA . SER A 1 87 ? -3.946 1.515 19.083 1.00 59.28 87 SER A CA 1
ATOM 682 C C . SER A 1 87 ? -5.416 1.278 18.705 1.00 59.28 87 SER A C 1
ATOM 684 O O . SER A 1 87 ? -5.873 1.850 17.715 1.00 59.28 87 SER A O 1
ATOM 686 N N . ARG A 1 88 ? -6.198 0.529 19.497 1.00 64.56 88 ARG A N 1
ATOM 687 C CA . ARG A 1 88 ? -7.621 0.220 19.219 1.00 64.56 88 ARG A CA 1
ATOM 688 C C . ARG A 1 88 ? -8.494 1.448 18.946 1.00 64.56 88 ARG A C 1
ATOM 690 O O . ARG A 1 88 ? -9.338 1.422 18.056 1.00 64.56 88 ARG A O 1
ATOM 697 N N . GLY A 1 89 ? -8.267 2.548 19.666 1.00 60.78 89 GLY A N 1
ATOM 698 C CA . GLY A 1 89 ? -9.019 3.797 19.480 1.00 60.78 89 GLY A CA 1
ATOM 699 C C . GLY A 1 89 ? -8.661 4.567 18.202 1.00 60.78 89 GLY A C 1
ATOM 700 O O . GLY A 1 89 ? -9.424 5.410 17.738 1.00 60.78 89 GLY A O 1
ATOM 701 N N . SER A 1 90 ? -7.510 4.273 17.602 1.00 59.78 90 SER A N 1
ATOM 702 C CA . SER A 1 90 ? -6.981 5.020 16.460 1.00 59.78 90 SER A CA 1
ATOM 703 C C . SER A 1 90 ? -7.622 4.600 15.129 1.00 59.78 90 SER A C 1
ATOM 705 O O . SER A 1 90 ? -7.868 5.446 14.272 1.00 59.78 90 SER A O 1
ATOM 707 N N . GLY A 1 91 ? -8.047 3.337 14.997 1.00 60.06 91 GLY A N 1
ATOM 708 C CA . GLY A 1 91 ? -8.835 2.854 13.853 1.00 60.06 91 GLY A CA 1
ATOM 709 C C . GLY A 1 91 ? -10.269 3.406 13.793 1.00 60.06 91 GLY A C 1
ATOM 710 O O . GLY A 1 91 ? -10.993 3.150 12.834 1.00 60.06 91 GLY A O 1
ATOM 711 N N . LEU A 1 92 ? -10.698 4.170 14.807 1.00 63.69 92 LEU A N 1
ATOM 712 C CA . LEU A 1 92 ? -12.038 4.769 14.881 1.00 63.69 92 LEU A CA 1
ATOM 713 C C . LEU A 1 92 ? -12.177 6.034 14.036 1.00 63.69 92 LEU A C 1
ATOM 715 O O . LEU A 1 92 ? -13.288 6.400 13.640 1.00 63.69 92 LEU A O 1
ATOM 719 N N . THR A 1 93 ? -11.062 6.720 13.785 1.00 73.50 93 THR A N 1
ATOM 720 C CA . THR A 1 93 ? -11.043 7.930 12.965 1.00 73.50 93 THR A CA 1
ATOM 721 C C . THR A 1 93 ? -10.455 7.604 11.606 1.00 73.50 93 THR A C 1
ATOM 723 O O . THR A 1 93 ? -9.401 6.981 11.504 1.00 73.50 93 THR A O 1
ATOM 726 N N . LEU A 1 94 ? -11.135 8.052 10.552 1.00 76.81 94 LEU A N 1
ATOM 727 C CA . LEU A 1 94 ? -10.709 7.796 9.182 1.00 76.81 94 LEU A CA 1
ATOM 728 C C . LEU A 1 94 ? -9.292 8.342 8.926 1.00 76.81 94 LEU A C 1
ATOM 730 O O . LEU A 1 94 ? -8.465 7.653 8.341 1.00 76.81 94 LEU A O 1
ATOM 734 N N . THR A 1 95 ? -8.987 9.534 9.446 1.00 79.25 95 THR A N 1
ATOM 735 C CA . THR A 1 95 ? -7.663 10.162 9.333 1.00 79.25 95 THR A CA 1
ATOM 736 C C . THR A 1 95 ? -6.561 9.344 10.003 1.00 79.25 95 THR A C 1
ATOM 738 O O . THR A 1 95 ? -5.517 9.122 9.397 1.00 79.25 95 THR A O 1
ATOM 741 N N . SER A 1 96 ? -6.773 8.856 11.231 1.00 77.62 96 SER A N 1
ATOM 742 C CA . SER A 1 96 ? -5.745 8.047 11.893 1.00 77.62 96 SER A CA 1
ATOM 743 C C . SER A 1 96 ? -5.605 6.660 11.268 1.00 77.62 96 SER A C 1
ATOM 745 O O . SER A 1 96 ? -4.499 6.123 11.292 1.00 77.62 96 SER A O 1
ATOM 747 N N . ALA A 1 97 ? -6.679 6.080 10.722 1.00 77.31 97 ALA A N 1
ATOM 748 C CA . ALA A 1 97 ? -6.588 4.836 9.962 1.00 77.31 97 ALA A CA 1
ATOM 749 C C . ALA A 1 97 ? -5.719 5.033 8.707 1.00 77.31 97 ALA A C 1
ATOM 751 O O . ALA A 1 97 ? -4.777 4.278 8.506 1.00 77.31 97 ALA A O 1
ATOM 752 N N . ILE A 1 98 ? -5.950 6.112 7.950 1.00 82.50 98 ILE A N 1
ATOM 753 C CA . ILE A 1 98 ? -5.152 6.483 6.768 1.00 82.50 98 ILE A CA 1
ATOM 754 C C . ILE A 1 98 ? -3.670 6.642 7.095 1.00 82.50 98 ILE A C 1
ATOM 756 O O . ILE A 1 98 ? -2.836 6.012 6.450 1.00 82.50 98 ILE A O 1
ATOM 760 N N . ILE A 1 99 ? -3.336 7.457 8.100 1.00 82.75 99 ILE A N 1
ATOM 761 C CA . ILE A 1 99 ? -1.935 7.720 8.461 1.00 82.75 99 ILE A CA 1
ATOM 762 C C . ILE A 1 99 ? -1.230 6.412 8.829 1.00 82.75 99 ILE A C 1
ATOM 764 O O . ILE A 1 99 ? -0.105 6.170 8.404 1.00 82.75 99 ILE A O 1
ATOM 768 N N . ARG A 1 100 ? -1.902 5.534 9.579 1.00 79.25 100 ARG A N 1
ATOM 769 C CA . ARG A 1 100 ? -1.336 4.239 9.972 1.00 79.25 100 ARG A CA 1
ATOM 770 C C . ARG A 1 100 ? -1.181 3.293 8.802 1.00 79.25 100 ARG A C 1
ATOM 772 O O . ARG A 1 100 ? -0.158 2.626 8.735 1.00 79.25 100 ARG A O 1
ATOM 779 N N . THR A 1 101 ? -2.140 3.250 7.885 1.00 82.25 101 THR A N 1
ATOM 780 C CA . THR A 1 101 ? -1.998 2.428 6.686 1.00 82.25 101 THR A CA 1
ATOM 781 C C . THR A 1 101 ? -0.825 2.899 5.840 1.00 82.25 101 THR A C 1
ATOM 783 O O . THR A 1 101 ? -0.043 2.058 5.415 1.00 82.25 101 THR A O 1
ATOM 786 N N . ILE A 1 102 ? -0.618 4.210 5.680 1.00 84.81 102 ILE A N 1
ATOM 787 C CA . ILE A 1 102 ? 0.568 4.740 4.988 1.00 84.81 102 ILE A CA 1
ATOM 788 C C . ILE A 1 102 ? 1.854 4.316 5.713 1.00 84.81 102 ILE A C 1
ATOM 790 O O . ILE A 1 102 ? 2.755 3.781 5.077 1.00 84.81 102 ILE A O 1
ATOM 794 N N . LEU A 1 103 ? 1.934 4.494 7.037 1.00 86.56 103 LEU A N 1
ATOM 795 C CA . LEU A 1 103 ? 3.135 4.162 7.816 1.00 86.56 103 LEU A CA 1
ATOM 796 C C . LEU A 1 103 ? 3.453 2.664 7.820 1.00 86.56 103 LEU A C 1
ATOM 798 O O . LEU A 1 103 ? 4.583 2.279 7.543 1.00 86.56 103 LEU A O 1
ATOM 802 N N . VAL A 1 104 ? 2.465 1.815 8.121 1.00 86.69 104 VAL A N 1
ATOM 803 C CA . VAL A 1 104 ? 2.649 0.357 8.144 1.00 86.69 104 VAL A CA 1
ATOM 804 C C . VAL A 1 104 ? 3.033 -0.140 6.760 1.00 86.69 104 VAL A C 1
ATOM 806 O O . VAL A 1 104 ? 3.946 -0.951 6.643 1.00 86.69 104 VAL A O 1
ATOM 809 N N . SER A 1 105 ? 2.394 0.380 5.713 1.00 84.69 105 SER A N 1
ATOM 810 C CA . SER A 1 105 ? 2.743 -0.015 4.353 1.00 84.69 105 SER A CA 1
ATOM 811 C C . SER A 1 105 ? 4.141 0.439 3.976 1.00 84.69 105 SER A C 1
ATOM 813 O O . SER A 1 105 ? 4.902 -0.366 3.461 1.00 84.69 105 SER A O 1
ATOM 815 N N . PHE A 1 106 ? 4.539 1.659 4.332 1.00 85.56 106 PHE A N 1
ATOM 816 C CA . PHE A 1 106 ? 5.909 2.121 4.128 1.00 85.56 106 PHE A CA 1
ATOM 817 C C . PHE A 1 106 ? 6.941 1.227 4.841 1.00 85.56 106 PHE A C 1
ATOM 819 O O . PHE A 1 106 ? 7.972 0.899 4.258 1.00 85.56 106 PHE A O 1
ATOM 826 N N . CYS A 1 107 ? 6.656 0.762 6.064 1.00 87.06 107 CYS A N 1
ATOM 827 C CA . CYS A 1 107 ? 7.512 -0.207 6.758 1.00 87.06 107 CYS A CA 1
ATOM 828 C C . CYS A 1 107 ? 7.589 -1.560 6.033 1.00 87.06 107 CYS A C 1
ATOM 830 O O . CYS A 1 107 ? 8.655 -2.170 5.990 1.00 87.06 107 CYS A O 1
ATOM 832 N N . VAL A 1 108 ? 6.475 -2.036 5.475 1.00 87.25 108 VAL A N 1
ATOM 833 C CA . VAL A 1 108 ? 6.426 -3.293 4.714 1.00 87.25 108 VAL A CA 1
ATOM 834 C C . VAL A 1 108 ? 7.209 -3.173 3.407 1.00 87.25 108 VAL A C 1
ATOM 836 O O . VAL A 1 108 ? 7.989 -4.066 3.095 1.00 87.25 108 VAL A O 1
ATOM 839 N N . GLU A 1 109 ? 7.090 -2.054 2.695 1.00 84.75 109 GLU A N 1
ATOM 840 C CA . GLU A 1 109 ? 7.870 -1.790 1.478 1.00 84.75 109 GLU A CA 1
ATOM 841 C C . GLU A 1 109 ? 9.366 -1.698 1.785 1.00 84.75 109 GLU A C 1
ATOM 843 O O . GLU A 1 109 ? 10.186 -2.318 1.108 1.00 84.75 109 GLU A O 1
ATOM 848 N N . PHE A 1 110 ? 9.736 -1.005 2.867 1.00 85.81 110 PHE A N 1
ATOM 849 C CA . PHE A 1 110 ? 11.117 -0.986 3.348 1.00 85.81 110 PHE A CA 1
ATOM 850 C C . PHE A 1 110 ? 11.639 -2.406 3.601 1.00 85.81 110 PHE A C 1
ATOM 852 O O . PHE A 1 110 ? 12.747 -2.747 3.180 1.00 85.81 110 PHE A O 1
ATOM 859 N N . PHE A 1 111 ? 10.827 -3.247 4.246 1.00 86.38 111 PHE A N 1
ATOM 860 C CA . PHE A 1 111 ? 11.168 -4.639 4.511 1.00 86.38 111 PHE A CA 1
ATOM 861 C C . PHE A 1 111 ? 11.296 -5.467 3.225 1.00 86.38 111 PHE A C 1
ATOM 863 O O . PHE A 1 111 ? 12.250 -6.234 3.104 1.00 86.38 111 PHE A O 1
ATOM 870 N N . TYR A 1 112 ? 10.405 -5.291 2.243 1.00 84.06 112 TYR A N 1
ATOM 871 C CA . TYR A 1 112 ? 10.502 -5.975 0.951 1.00 84.06 112 TYR A CA 1
ATOM 872 C C . TYR A 1 112 ? 11.771 -5.602 0.199 1.00 84.06 112 TYR A C 1
ATOM 874 O O . TYR A 1 112 ? 12.482 -6.492 -0.273 1.00 84.06 112 TYR A O 1
ATOM 882 N N . ILE A 1 113 ? 12.100 -4.310 0.130 1.00 80.00 113 ILE A N 1
ATOM 883 C CA . ILE A 1 113 ? 13.331 -3.872 -0.530 1.00 80.00 113 ILE A CA 1
ATOM 884 C C . ILE A 1 113 ? 14.536 -4.456 0.206 1.00 80.00 113 ILE A C 1
ATOM 886 O O . ILE A 1 113 ? 15.403 -5.041 -0.440 1.00 80.00 113 ILE A O 1
ATOM 890 N N . TRP A 1 114 ? 14.568 -4.369 1.539 1.00 81.94 114 TRP A N 1
ATOM 891 C CA . TRP A 1 114 ? 15.649 -4.926 2.355 1.00 81.94 114 TRP A CA 1
ATOM 892 C C . TRP A 1 114 ? 15.847 -6.431 2.122 1.00 81.94 114 TRP A C 1
ATOM 894 O O . TRP A 1 114 ? 16.964 -6.869 1.856 1.00 81.94 114 TRP A O 1
ATOM 904 N N . LEU A 1 115 ? 14.765 -7.214 2.122 1.00 83.75 115 LEU A N 1
ATOM 905 C CA . LEU A 1 115 ? 14.813 -8.661 1.893 1.00 83.75 115 LEU A CA 1
ATOM 906 C C . LEU A 1 115 ? 15.208 -9.021 0.451 1.00 83.75 115 LEU A C 1
ATOM 908 O O . LEU A 1 115 ? 15.806 -10.068 0.208 1.00 83.75 115 LEU A O 1
ATOM 912 N N . SER A 1 116 ? 14.900 -8.146 -0.506 1.00 79.12 116 SER A N 1
ATOM 913 C CA . SER A 1 116 ? 15.245 -8.328 -1.917 1.00 79.12 116 SER A CA 1
ATOM 914 C C . SER A 1 116 ? 16.660 -7.864 -2.289 1.00 79.12 116 SER A C 1
ATOM 916 O O . SER A 1 116 ? 17.155 -8.264 -3.344 1.00 79.12 116 SER A O 1
ATOM 918 N N . GLN A 1 117 ? 17.343 -7.090 -1.430 1.00 73.88 117 GLN A N 1
ATOM 919 C CA . GLN A 1 117 ? 18.718 -6.621 -1.659 1.00 73.88 117 GLN A CA 1
ATOM 920 C C . GLN A 1 117 ? 19.701 -7.710 -2.123 1.00 73.88 117 GLN A C 1
ATOM 922 O O . GLN A 1 117 ? 20.386 -7.469 -3.115 1.00 73.88 117 GLN A O 1
ATOM 927 N N . PRO A 1 118 ? 19.776 -8.907 -1.503 1.00 75.62 118 PRO A N 1
ATOM 928 C CA . PRO A 1 118 ? 20.706 -9.950 -1.949 1.00 75.62 118 PRO A CA 1
ATOM 929 C C . PRO A 1 118 ? 20.420 -10.484 -3.363 1.00 75.62 118 PRO A C 1
ATOM 931 O O . PRO A 1 118 ? 21.292 -11.102 -3.972 1.00 75.62 118 PRO A O 1
ATOM 934 N N . TYR A 1 119 ? 19.224 -10.241 -3.904 1.00 72.25 119 TYR A N 1
ATOM 935 C CA . TYR A 1 119 ? 18.797 -10.705 -5.226 1.00 72.25 119 TYR A CA 1
ATOM 936 C C . TYR A 1 119 ? 18.802 -9.595 -6.287 1.00 72.25 119 TYR A C 1
ATOM 938 O O . TYR A 1 119 ? 18.690 -9.884 -7.479 1.00 72.25 119 TYR A O 1
ATOM 946 N N . MET A 1 120 ? 18.968 -8.330 -5.886 1.00 66.56 120 MET A N 1
ATOM 947 C CA . MET A 1 120 ? 19.009 -7.185 -6.794 1.00 66.56 120 MET A CA 1
ATOM 948 C C . MET A 1 120 ? 20.451 -6.710 -7.002 1.00 66.56 120 MET A C 1
ATOM 950 O O . MET A 1 120 ? 21.041 -6.044 -6.157 1.00 66.56 120 MET A O 1
ATOM 954 N N . LYS A 1 121 ? 21.017 -7.011 -8.176 1.00 60.56 121 LYS A N 1
ATOM 955 C CA . LYS A 1 121 ? 22.425 -6.730 -8.521 1.00 60.56 121 LYS A CA 1
ATOM 956 C C . LYS A 1 121 ? 22.788 -5.234 -8.650 1.00 60.56 121 LYS A C 1
ATOM 958 O O . LYS A 1 121 ? 23.955 -4.929 -8.864 1.00 60.56 121 LYS A O 1
ATOM 963 N N . THR A 1 122 ? 21.830 -4.307 -8.549 1.00 62.03 122 THR A N 1
ATOM 964 C CA . THR A 1 122 ? 22.004 -2.882 -8.917 1.00 62.03 122 THR A CA 1
ATOM 965 C C . THR A 1 122 ? 21.285 -1.891 -7.987 1.00 62.03 122 THR A C 1
ATOM 967 O O . THR A 1 122 ? 20.801 -0.848 -8.438 1.00 62.03 122 THR A O 1
ATOM 970 N N . ILE A 1 123 ? 21.181 -2.177 -6.685 1.00 62.28 123 ILE A N 1
ATOM 971 C CA . ILE A 1 123 ? 20.680 -1.176 -5.726 1.00 62.28 123 ILE A CA 1
ATOM 972 C C . ILE A 1 123 ? 21.833 -0.257 -5.308 1.00 62.28 123 ILE A C 1
ATOM 974 O O . ILE A 1 123 ? 22.603 -0.568 -4.405 1.00 62.28 123 ILE A O 1
ATOM 978 N N . ASN A 1 124 ? 21.917 0.907 -5.949 1.00 69.50 124 ASN A N 1
ATOM 979 C CA . ASN A 1 124 ? 22.683 2.045 -5.441 1.00 69.50 124 ASN A CA 1
ATOM 980 C C . ASN A 1 124 ? 21.816 2.860 -4.465 1.00 69.50 124 ASN A C 1
ATOM 982 O O . ASN A 1 124 ? 20.589 2.856 -4.574 1.00 69.50 124 ASN A O 1
ATOM 986 N N . ALA A 1 125 ? 22.434 3.611 -3.544 1.00 64.06 125 ALA A N 1
ATOM 987 C CA . ALA A 1 125 ? 21.714 4.427 -2.553 1.00 64.06 125 ALA A CA 1
ATOM 988 C C . ALA A 1 125 ? 20.712 5.419 -3.187 1.00 64.06 125 ALA A C 1
ATOM 990 O O . ALA A 1 125 ? 19.658 5.686 -2.615 1.00 64.06 125 ALA A O 1
ATOM 991 N N . HIS A 1 126 ? 21.010 5.916 -4.392 1.00 67.62 126 HIS A N 1
ATOM 992 C CA . HIS A 1 126 ? 20.111 6.776 -5.164 1.00 67.62 126 HIS A CA 1
ATOM 993 C C . HIS A 1 126 ? 18.841 6.033 -5.616 1.00 67.62 126 HIS A C 1
ATOM 995 O O . HIS A 1 126 ? 17.738 6.440 -5.262 1.00 67.62 126 HIS A O 1
ATOM 1001 N N . ASN A 1 127 ? 18.999 4.882 -6.278 1.00 74.62 127 ASN A N 1
ATOM 1002 C CA . ASN A 1 127 ? 17.888 4.037 -6.740 1.00 74.62 127 ASN A CA 1
ATOM 1003 C C . ASN A 1 127 ? 17.027 3.526 -5.572 1.00 74.62 127 ASN A C 1
ATOM 1005 O O . ASN A 1 127 ? 15.825 3.301 -5.718 1.00 74.62 127 ASN A O 1
ATOM 1009 N N . TYR A 1 128 ? 17.644 3.342 -4.401 1.00 74.75 128 TYR A N 1
ATOM 1010 C CA . TYR A 1 128 ? 16.962 2.941 -3.174 1.00 74.75 128 TYR A CA 1
ATOM 1011 C C . TYR A 1 128 ? 16.004 4.027 -2.663 1.00 74.75 128 TYR A C 1
ATOM 1013 O O . TYR A 1 128 ? 14.835 3.749 -2.393 1.00 74.75 128 TYR A O 1
ATOM 1021 N N . LEU A 1 129 ? 16.481 5.272 -2.563 1.00 78.62 129 LEU A N 1
ATOM 1022 C CA . LEU A 1 129 ? 15.657 6.409 -2.141 1.00 78.62 129 LEU A CA 1
ATOM 1023 C C . LEU A 1 129 ? 14.569 6.734 -3.165 1.00 78.62 129 LEU A C 1
ATOM 1025 O O . LEU A 1 129 ? 13.435 7.018 -2.780 1.00 78.62 129 LEU A O 1
ATOM 1029 N N . GLU A 1 130 ? 14.894 6.639 -4.453 1.00 79.88 130 GLU A N 1
ATOM 1030 C CA . GLU A 1 130 ? 13.931 6.819 -5.536 1.00 79.88 130 GLU A CA 1
ATOM 1031 C C . GLU A 1 130 ? 12.795 5.791 -5.430 1.00 79.88 130 GLU A C 1
ATOM 1033 O O . GLU A 1 130 ? 11.628 6.175 -5.355 1.00 79.88 130 GLU A O 1
ATOM 1038 N N . SER A 1 131 ? 13.122 4.504 -5.276 1.00 78.75 131 SER A N 1
ATOM 1039 C CA . SER A 1 131 ? 12.125 3.438 -5.097 1.00 78.75 131 SER A CA 1
ATOM 1040 C C . SER A 1 131 ? 11.234 3.677 -3.873 1.00 78.75 131 SER A C 1
ATOM 1042 O O . SER A 1 131 ? 10.010 3.607 -3.971 1.00 78.75 131 SER A O 1
ATOM 1044 N N . LEU A 1 132 ? 11.819 4.028 -2.720 1.00 82.69 132 LEU A N 1
ATOM 1045 C CA . LEU A 1 132 ? 11.049 4.337 -1.508 1.00 82.69 132 LEU A CA 1
ATOM 1046 C C . LEU A 1 132 ? 10.119 5.541 -1.689 1.00 82.69 132 LEU A C 1
ATOM 1048 O O . LEU A 1 132 ? 8.983 5.518 -1.208 1.00 82.69 132 LEU A O 1
ATOM 1052 N N . SER A 1 133 ? 10.576 6.581 -2.390 1.00 83.00 133 SER A N 1
ATOM 1053 C CA . SER A 1 133 ? 9.742 7.747 -2.689 1.00 83.00 133 SER A CA 1
ATOM 1054 C C . SER A 1 133 ? 8.573 7.391 -3.611 1.00 83.00 133 SER A C 1
ATOM 1056 O O . SER A 1 133 ? 7.445 7.806 -3.337 1.00 83.00 133 SER A O 1
ATOM 1058 N N . PHE A 1 134 ? 8.799 6.538 -4.618 1.00 84.06 134 PHE A N 1
ATOM 1059 C CA . PHE A 1 134 ? 7.745 6.000 -5.478 1.00 84.06 134 PHE A CA 1
ATOM 1060 C C . PHE A 1 134 ? 6.673 5.264 -4.669 1.00 84.06 134 PHE A C 1
ATOM 1062 O O . PHE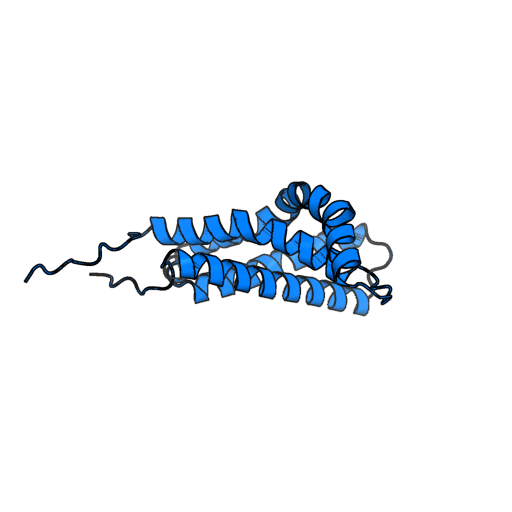 A 1 134 ? 5.484 5.560 -4.814 1.00 84.06 134 PHE A O 1
ATOM 1069 N N . TYR A 1 135 ? 7.076 4.359 -3.774 1.00 84.12 135 TYR A N 1
ATOM 1070 C CA . TYR A 1 135 ? 6.130 3.613 -2.940 1.00 84.12 135 TYR A CA 1
ATOM 1071 C C . TYR A 1 135 ? 5.355 4.516 -1.976 1.00 84.12 135 TYR A C 1
ATOM 1073 O O . TYR A 1 135 ? 4.142 4.358 -1.813 1.00 84.12 135 TYR A O 1
ATOM 1081 N N . LEU A 1 136 ? 6.014 5.510 -1.371 1.00 85.50 136 LEU A N 1
ATOM 1082 C CA . LEU A 1 136 ? 5.343 6.470 -0.494 1.00 85.50 136 LEU A CA 1
ATOM 1083 C C . LEU A 1 136 ? 4.261 7.255 -1.249 1.00 85.50 136 LEU A C 1
ATOM 1085 O O . LEU A 1 136 ? 3.135 7.382 -0.763 1.00 85.50 136 LEU A O 1
ATOM 1089 N N . VAL A 1 137 ? 4.577 7.737 -2.454 1.00 86.38 137 VAL A N 1
ATOM 1090 C CA . VAL A 1 137 ? 3.621 8.451 -3.312 1.00 86.38 137 VAL A CA 1
ATOM 1091 C C . VAL A 1 137 ? 2.438 7.549 -3.677 1.00 86.38 137 VAL A C 1
ATOM 1093 O O . VAL A 1 137 ? 1.288 7.967 -3.527 1.00 86.38 137 VAL A O 1
ATOM 1096 N N . GLN A 1 138 ? 2.686 6.295 -4.071 1.00 87.44 138 GLN A N 1
ATOM 1097 C CA . GLN A 1 138 ? 1.626 5.321 -4.370 1.00 87.44 138 GLN A CA 1
ATOM 1098 C C . GLN A 1 138 ? 0.670 5.120 -3.184 1.00 87.44 138 GLN A C 1
ATOM 1100 O O . GLN A 1 138 ? -0.551 5.080 -3.369 1.00 87.44 138 GLN A O 1
ATOM 1105 N N . TRP A 1 139 ? 1.192 5.026 -1.958 1.00 86.38 139 TRP A N 1
ATOM 1106 C CA . TRP A 1 139 ? 0.371 4.860 -0.753 1.00 86.38 139 TRP A CA 1
ATOM 1107 C C . TRP A 1 139 ? -0.418 6.113 -0.383 1.00 86.38 139 TRP A C 1
ATOM 1109 O O . TRP A 1 139 ? -1.566 5.993 0.048 1.00 86.38 139 TRP A O 1
ATOM 1119 N N . ILE A 1 140 ? 0.135 7.307 -0.608 1.00 87.56 140 ILE A N 1
ATOM 1120 C CA . ILE A 1 140 ? -0.591 8.571 -0.416 1.00 87.56 140 ILE A CA 1
ATOM 1121 C C . ILE A 1 140 ? -1.802 8.645 -1.357 1.00 87.56 140 ILE A C 1
ATOM 1123 O O . ILE A 1 140 ? -2.919 8.912 -0.904 1.00 87.56 140 ILE A O 1
ATOM 1127 N N . PHE A 1 141 ? -1.616 8.354 -2.648 1.00 88.88 141 PHE A N 1
ATOM 1128 C CA . PHE A 1 141 ? -2.714 8.354 -3.619 1.00 88.88 141 PHE A CA 1
ATOM 1129 C C . PHE A 1 141 ? -3.762 7.274 -3.317 1.00 88.88 141 PHE A C 1
ATOM 1131 O O . PHE A 1 141 ? -4.963 7.565 -3.309 1.00 88.88 141 PHE A O 1
ATOM 1138 N N . ALA A 1 142 ? -3.331 6.047 -3.008 1.00 87.44 142 ALA A N 1
ATOM 1139 C CA . ALA A 1 142 ? -4.239 4.963 -2.639 1.00 87.44 142 ALA A CA 1
ATOM 1140 C C . ALA A 1 142 ? -5.063 5.311 -1.392 1.00 87.44 142 ALA A C 1
ATOM 1142 O O . ALA A 1 142 ? -6.283 5.128 -1.380 1.00 87.44 142 ALA A O 1
ATOM 1143 N N . ALA A 1 143 ? -4.429 5.888 -0.370 1.00 86.56 143 ALA A N 1
ATOM 1144 C CA . ALA A 1 143 ? -5.114 6.307 0.843 1.00 86.56 143 ALA A CA 1
ATOM 1145 C C . ALA A 1 143 ? -6.100 7.460 0.602 1.00 86.56 143 ALA A C 1
ATOM 1147 O O . ALA A 1 143 ? -7.176 7.473 1.203 1.00 86.56 143 ALA A O 1
ATOM 1148 N N . PHE A 1 144 ? -5.787 8.393 -0.302 1.00 88.25 144 PHE A N 1
ATOM 1149 C CA . PHE A 1 144 ? -6.703 9.471 -0.682 1.00 88.25 144 PHE A CA 1
ATOM 1150 C C . PHE A 1 144 ? -7.965 8.942 -1.377 1.00 88.25 144 PHE A C 1
ATOM 1152 O O . PHE A 1 144 ? -9.083 9.351 -1.050 1.00 88.25 144 PHE A O 1
ATOM 1159 N N . ILE A 1 145 ? -7.818 7.983 -2.293 1.00 89.62 145 ILE A N 1
ATOM 1160 C CA . ILE A 1 145 ? -8.974 7.372 -2.958 1.00 89.62 145 ILE A CA 1
ATOM 1161 C C . ILE A 1 145 ? -9.783 6.529 -1.961 1.00 89.62 145 ILE A C 1
ATOM 1163 O O . ILE A 1 145 ? -11.010 6.651 -1.911 1.00 89.62 145 ILE A O 1
ATOM 1167 N N . CYS A 1 146 ? -9.122 5.761 -1.089 1.00 87.88 146 CYS A N 1
ATOM 1168 C CA . CYS A 1 146 ? -9.790 5.031 -0.007 1.00 87.88 146 CYS A CA 1
ATOM 1169 C C . CYS A 1 146 ? -10.554 5.974 0.937 1.00 87.88 146 CYS A C 1
ATOM 1171 O O . CYS A 1 146 ? -11.679 5.667 1.335 1.00 87.88 146 CYS A O 1
ATOM 1173 N N . TRP A 1 147 ? -10.001 7.152 1.251 1.00 88.19 147 TRP A N 1
ATOM 1174 C CA . TRP A 1 147 ? -10.689 8.190 2.025 1.00 88.19 147 TRP A CA 1
ATOM 1175 C C . TRP A 1 147 ? -11.967 8.664 1.336 1.00 88.19 147 TRP A C 1
ATOM 1177 O O . TRP A 1 147 ? -13.014 8.765 1.979 1.00 88.19 147 TRP A O 1
ATOM 1187 N N . PHE A 1 148 ? -11.902 8.935 0.030 1.00 88.06 148 PHE A N 1
ATOM 1188 C CA . PHE A 1 148 ? -13.056 9.388 -0.742 1.00 88.06 148 PHE A CA 1
ATOM 1189 C C . PHE A 1 148 ? -14.178 8.342 -0.746 1.00 88.06 148 PHE A C 1
ATOM 1191 O O . PHE A 1 148 ? -15.341 8.675 -0.495 1.00 88.06 148 PHE A O 1
ATOM 1198 N N . VAL A 1 149 ? -13.825 7.069 -0.944 1.00 87.81 149 VAL A N 1
ATOM 1199 C CA . VAL A 1 149 ? -14.765 5.942 -0.863 1.00 87.81 149 VAL A CA 1
ATOM 1200 C C . VAL A 1 149 ? -15.354 5.840 0.546 1.00 87.81 149 VAL A C 1
ATOM 1202 O O . VAL A 1 149 ? -16.574 5.858 0.708 1.00 87.81 149 VAL A O 1
ATOM 1205 N N . ALA A 1 150 ? -14.522 5.845 1.588 1.00 85.19 150 ALA A N 1
ATOM 1206 C CA . ALA A 1 150 ? -14.973 5.770 2.978 1.00 85.19 150 ALA A CA 1
ATOM 1207 C C . ALA A 1 150 ? -15.887 6.939 3.381 1.00 85.19 150 ALA A C 1
ATOM 1209 O O . ALA A 1 150 ? -16.849 6.759 4.135 1.00 85.19 150 ALA A O 1
ATOM 1210 N N . LYS A 1 151 ? -15.638 8.140 2.847 1.00 83.88 151 LYS A N 1
ATOM 1211 C CA . LYS A 1 151 ? -16.494 9.313 3.048 1.00 83.88 151 LYS A CA 1
ATOM 1212 C C . LYS A 1 151 ? -17.879 9.116 2.430 1.00 83.88 151 LYS A C 1
ATOM 1214 O O . LYS A 1 151 ? -18.858 9.477 3.083 1.00 83.88 151 LYS A O 1
ATOM 1219 N N . LYS A 1 152 ? -17.982 8.514 1.236 1.00 85.50 152 LYS A N 1
ATOM 1220 C CA . LYS A 1 152 ? -19.277 8.178 0.610 1.00 85.50 152 LYS A CA 1
ATOM 1221 C C . LYS A 1 152 ? -20.105 7.215 1.465 1.00 85.50 152 LYS A C 1
ATOM 1223 O O . LYS A 1 152 ? -21.316 7.375 1.542 1.00 85.50 152 LYS A O 1
ATOM 1228 N N . PHE A 1 153 ? -19.455 6.300 2.182 1.00 81.69 153 PHE A N 1
ATOM 1229 C CA . PHE A 1 153 ? -20.107 5.393 3.136 1.00 81.69 153 PHE A CA 1
ATOM 1230 C C . PHE A 1 153 ? -20.386 6.016 4.518 1.00 81.69 153 PHE A C 1
ATOM 1232 O O . PHE A 1 153 ? -20.807 5.325 5.443 1.00 81.69 153 PHE A O 1
ATOM 1239 N N . GLY A 1 154 ? -20.145 7.319 4.707 1.00 74.94 154 GLY A N 1
ATOM 1240 C CA . GLY A 1 154 ? -20.412 8.003 5.977 1.00 74.94 154 GLY A CA 1
ATOM 1241 C C . GLY A 1 154 ? -19.421 7.672 7.102 1.00 74.94 154 GLY A C 1
ATOM 1242 O O . GLY A 1 154 ? -19.621 8.099 8.241 1.00 74.94 154 GLY A O 1
ATOM 1243 N N . LEU A 1 155 ? -18.306 6.995 6.801 1.00 75.00 155 LEU A N 1
ATOM 1244 C CA . LEU A 1 155 ? -17.308 6.547 7.785 1.00 75.00 155 LEU A CA 1
ATOM 1245 C C . LEU A 1 155 ? -16.433 7.687 8.346 1.00 75.00 155 LEU A C 1
ATOM 1247 O O . LEU A 1 155 ? -15.511 7.435 9.120 1.00 75.00 155 LEU A O 1
ATOM 1251 N N . ASN A 1 156 ? -16.719 8.946 7.998 1.00 72.25 156 ASN A N 1
ATOM 1252 C CA . ASN A 1 156 ? -16.049 10.141 8.528 1.00 72.25 156 ASN A CA 1
ATOM 1253 C C . ASN A 1 156 ? -16.789 10.785 9.726 1.00 72.25 156 ASN A C 1
ATOM 1255 O O . ASN A 1 156 ? -16.240 11.632 10.424 1.00 72.25 156 ASN A O 1
ATOM 1259 N N . GLN A 1 157 ? -18.041 10.407 10.009 1.00 67.38 157 GLN A N 1
ATOM 1260 C CA . GLN A 1 157 ? -18.840 11.055 11.067 1.00 67.38 157 GLN A CA 1
ATOM 1261 C C . GLN A 1 157 ? -18.336 10.670 12.467 1.00 67.38 157 GLN A C 1
ATOM 1263 O O . GLN A 1 157 ? -18.093 9.499 12.703 1.00 67.38 157 GLN A O 1
ATOM 1268 N N . LYS A 1 158 ? -18.162 11.583 13.430 1.00 57.03 158 LYS A N 1
ATOM 1269 C CA . LYS A 1 158 ? -17.653 11.212 14.774 1.00 57.03 158 LYS A CA 1
ATOM 1270 C C . LYS A 1 158 ? -18.632 10.281 15.514 1.00 57.03 158 LYS A C 1
ATOM 1272 O O . LYS A 1 158 ? -19.822 10.578 15.590 1.00 57.03 158 LYS A O 1
ATOM 1277 N N . ILE A 1 159 ? -18.141 9.177 16.091 1.00 56.69 159 ILE A N 1
ATOM 1278 C CA . ILE A 1 159 ? -18.939 8.358 17.018 1.00 56.69 159 ILE A CA 1
ATOM 1279 C C . ILE A 1 159 ? -19.000 9.117 18.346 1.00 56.69 159 ILE A C 1
ATOM 1281 O O . ILE A 1 159 ? -17.974 9.284 18.998 1.00 56.69 159 ILE A O 1
ATOM 1285 N N . LYS A 1 160 ? -20.186 9.573 18.763 1.00 47.38 160 LYS A N 1
ATOM 1286 C CA . LYS A 1 160 ? -20.409 9.890 20.180 1.00 47.38 160 LYS A CA 1
ATOM 1287 C C . LYS A 1 160 ? -20.432 8.565 20.937 1.00 47.38 160 LYS A C 1
ATOM 1289 O O . LYS A 1 160 ? -21.376 7.786 20.758 1.00 47.38 160 LYS A O 1
ATOM 1294 N N . VAL A 1 161 ? -19.362 8.303 21.681 1.00 47.81 161 VAL A N 1
ATOM 1295 C CA . VAL A 1 161 ? -19.331 7.274 22.720 1.00 47.81 161 VAL A CA 1
ATOM 1296 C C . VAL A 1 161 ? -20.236 7.808 23.828 1.00 47.81 161 VAL A C 1
ATOM 1298 O O . VAL A 1 161 ? -19.952 8.868 24.381 1.00 47.81 161 VAL A O 1
ATOM 130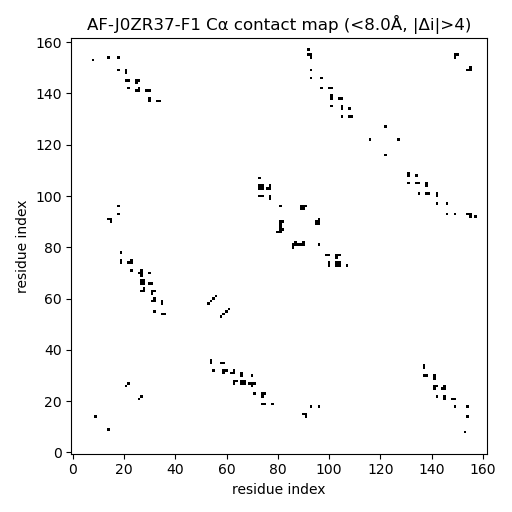1 N N . SER A 1 162 ? -21.395 7.177 23.994 1.00 38.50 162 SER A N 1
ATOM 1302 C CA . SER A 1 162 ? -22.296 7.385 25.130 1.00 38.50 162 SER A CA 1
ATOM 1303 C C . SER A 1 162 ? -21.955 6.365 26.193 1.00 38.50 162 SER A C 1
ATOM 1305 O O . SER A 1 162 ? -21.820 5.192 25.767 1.00 38.50 162 SER A O 1
#

Foldseek 3Di:
DDPPPPPPLDDPPVLLVVLLVLLLVQQQLLLLLLVQVVPDDDPPDDCPPVVSVVSCVPPSVVCSVVSSVVQVVLSVVLSVQCVDDVNVVQSLALVSSLVSSLVSSLVVQVVVCVVCVVVDPDDDVVVVVVSSVSSSVSSVVSSVVSSVVCVVVVSRDHDDPD